Protein AF-A0A0M3JI03-F1 (afdb_monomer_lite)

pLDDT: mean 76.04, std 10.9, range [45.72, 90.38]

Structure (mmCIF, N/CA/C/O backbone):
data_AF-A0A0M3JI03-F1
#
_entry.id   AF-A0A0M3JI03-F1
#
loop_
_atom_site.group_PDB
_atom_site.id
_atom_site.type_symbol
_atom_site.label_atom_id
_atom_site.label_alt_id
_atom_site.label_comp_id
_atom_site.label_asym_id
_atom_site.label_entity_id
_atom_site.label_seq_id
_atom_site.pdbx_PDB_ins_code
_atom_site.Cartn_x
_atom_site.Cartn_y
_atom_site.Cartn_z
_atom_site.occupancy
_atom_site.B_iso_or_equiv
_atom_site.auth_seq_id
_atom_site.auth_comp_id
_atom_site.auth_asym_id
_atom_site.auth_atom_id
_atom_site.pdbx_PDB_model_num
ATOM 1 N N . MET A 1 1 ? -8.926 6.391 -7.324 1.00 85.88 1 MET A N 1
ATOM 2 C CA . MET A 1 1 ? -8.169 7.341 -6.475 1.00 85.88 1 MET A CA 1
ATOM 3 C C . MET A 1 1 ? -6.684 7.180 -6.780 1.00 85.88 1 MET A C 1
ATOM 5 O O . MET A 1 1 ? -6.262 6.033 -6.870 1.00 85.88 1 MET A O 1
ATOM 9 N N . PRO A 1 2 ? -5.918 8.252 -7.047 1.00 89.62 2 PRO A N 1
ATOM 10 C CA . PRO A 1 2 ? -4.483 8.127 -7.300 1.00 89.62 2 PRO A CA 1
ATOM 11 C C . PRO A 1 2 ? -3.746 7.749 -6.011 1.00 89.62 2 PRO A C 1
ATOM 13 O O . PRO A 1 2 ? -4.090 8.244 -4.939 1.00 89.62 2 PRO A O 1
ATOM 16 N N . ILE A 1 3 ? -2.751 6.879 -6.127 1.00 89.25 3 ILE A N 1
ATOM 17 C CA . ILE A 1 3 ? -1.810 6.553 -5.059 1.00 89.25 3 ILE A CA 1
ATOM 18 C C . ILE A 1 3 ? -0.392 6.659 -5.603 1.00 89.25 3 ILE A C 1
ATOM 20 O O . ILE A 1 3 ? -0.147 6.402 -6.783 1.00 89.25 3 ILE A O 1
ATOM 24 N N . SER A 1 4 ? 0.540 7.008 -4.729 1.00 89.44 4 SER A N 1
ATOM 25 C CA . SER A 1 4 ? 1.958 6.932 -5.028 1.00 89.44 4 SER A CA 1
ATOM 26 C C . SER A 1 4 ? 2.717 6.370 -3.841 1.00 89.44 4 SER A C 1
ATOM 28 O O . SER A 1 4 ? 2.360 6.601 -2.685 1.00 89.44 4 SER A O 1
ATOM 30 N N . TRP A 1 5 ? 3.750 5.585 -4.122 1.00 87.31 5 TRP A N 1
ATOM 31 C CA . TRP A 1 5 ? 4.614 5.031 -3.089 1.00 87.31 5 TRP A CA 1
ATOM 32 C C . TRP A 1 5 ? 6.056 4.967 -3.572 1.00 87.31 5 TRP A C 1
ATOM 34 O O . TRP A 1 5 ? 6.345 4.938 -4.770 1.00 87.31 5 TRP A O 1
ATOM 44 N N . TYR A 1 6 ? 6.970 4.930 -2.610 1.00 85.25 6 TYR A N 1
ATOM 45 C CA . TYR A 1 6 ? 8.385 4.718 -2.867 1.00 85.25 6 TYR A CA 1
ATOM 46 C C . TYR A 1 6 ? 8.742 3.279 -2.487 1.00 85.25 6 TYR A C 1
ATOM 48 O O . TYR A 1 6 ? 8.299 2.800 -1.441 1.00 85.25 6 TYR A O 1
ATOM 56 N N . PRO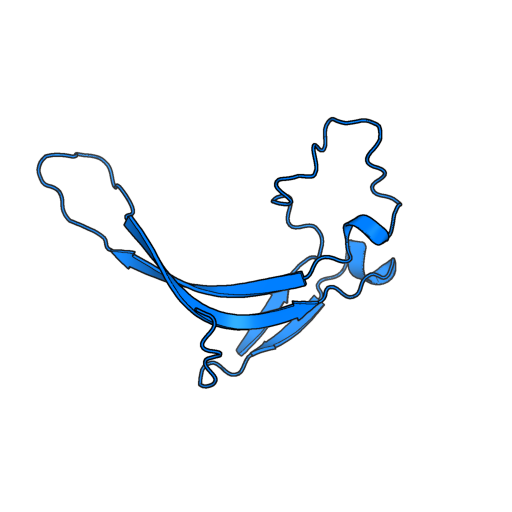 A 1 7 ? 9.574 2.581 -3.279 1.00 75.00 7 PRO A N 1
ATOM 57 C CA . PRO A 1 7 ? 9.958 1.198 -2.989 1.00 75.00 7 PRO A CA 1
ATOM 58 C C . PRO A 1 7 ? 10.817 1.059 -1.724 1.00 75.00 7 PRO A C 1
ATOM 60 O O . PRO A 1 7 ? 11.080 -0.049 -1.274 1.00 75.00 7 PRO A O 1
ATOM 63 N N . ARG A 1 8 ? 11.244 2.181 -1.135 1.00 71.00 8 ARG A N 1
ATOM 64 C CA . ARG A 1 8 ? 12.123 2.254 0.035 1.00 71.00 8 ARG A CA 1
ATOM 65 C C . ARG A 1 8 ? 11.377 2.554 1.324 1.00 71.00 8 ARG A C 1
ATOM 67 O O . ARG A 1 8 ? 11.840 3.361 2.126 1.00 71.00 8 ARG A O 1
ATOM 74 N N . ASN A 1 9 ? 10.211 1.950 1.518 1.00 58.62 9 ASN A N 1
ATOM 75 C CA . ASN A 1 9 ? 9.622 1.958 2.850 1.00 58.62 9 ASN A CA 1
ATOM 76 C C . ASN A 1 9 ? 10.614 1.268 3.794 1.00 58.62 9 ASN A C 1
ATOM 78 O O . ASN A 1 9 ? 10.864 0.073 3.669 1.00 58.62 9 ASN A O 1
ATOM 82 N N . PHE A 1 10 ? 11.200 2.038 4.716 1.00 51.75 10 PHE A N 1
ATOM 83 C CA . PHE A 1 10 ? 12.211 1.623 5.702 1.00 51.75 10 PHE A CA 1
ATOM 84 C C . PHE A 1 10 ? 11.697 0.596 6.731 1.00 51.75 10 PHE A C 1
ATOM 86 O O . PHE A 1 10 ? 12.303 0.382 7.773 1.00 51.75 10 PHE A O 1
ATOM 93 N N . THR A 1 11 ? 10.558 -0.028 6.452 1.00 54.28 11 THR A N 1
ATOM 94 C CA . THR A 1 11 ? 9.864 -1.012 7.277 1.00 54.28 11 THR A CA 1
ATOM 95 C C . THR A 1 11 ? 10.017 -2.410 6.691 1.00 54.28 11 THR A C 1
ATOM 97 O O . THR A 1 11 ? 9.068 -3.186 6.733 1.00 54.28 11 THR A O 1
ATOM 100 N N . ILE A 1 12 ? 11.162 -2.730 6.081 1.00 60.97 12 ILE A N 1
ATOM 101 C CA . ILE A 1 12 ? 11.494 -4.128 5.799 1.00 60.97 12 ILE A CA 1
ATOM 102 C C . ILE A 1 12 ? 11.959 -4.708 7.141 1.00 60.97 12 ILE A C 1
ATOM 104 O O . ILE A 1 12 ? 13.055 -4.357 7.578 1.00 60.97 12 ILE A O 1
ATOM 108 N N . PRO A 1 13 ? 11.144 -5.523 7.837 1.00 60.03 13 PRO A N 1
ATOM 109 C CA . PRO A 1 13 ? 11.437 -5.917 9.218 1.00 60.03 13 PRO A CA 1
ATOM 110 C C . PRO A 1 13 ? 12.733 -6.727 9.316 1.00 60.03 13 PRO A C 1
ATOM 112 O O . PRO A 1 13 ? 13.457 -6.626 10.302 1.00 60.03 13 PRO A O 1
ATOM 115 N N . ASP A 1 14 ? 13.035 -7.473 8.253 1.00 61.81 14 ASP A N 1
ATOM 116 C CA . ASP A 1 14 ? 14.182 -8.374 8.160 1.00 61.81 14 ASP A CA 1
ATOM 117 C C . ASP A 1 14 ? 15.458 -7.678 7.658 1.00 61.81 14 ASP A C 1
ATOM 119 O O . ASP A 1 14 ? 16.535 -8.273 7.655 1.00 61.81 14 ASP A O 1
ATOM 123 N N . LEU A 1 15 ? 15.364 -6.417 7.220 1.00 63.50 15 LEU A N 1
ATOM 124 C CA . LEU A 1 15 ? 16.494 -5.682 6.659 1.00 63.50 15 LEU A CA 1
ATOM 125 C C . LEU A 1 15 ? 17.116 -4.820 7.755 1.00 63.50 15 LEU A C 1
ATOM 127 O O . LEU A 1 15 ? 16.722 -3.676 7.994 1.00 63.50 15 LEU A O 1
ATOM 131 N N . ASN A 1 16 ? 18.109 -5.377 8.442 1.00 65.31 16 ASN A N 1
ATOM 132 C CA . ASN A 1 16 ? 18.903 -4.604 9.380 1.00 65.31 16 ASN A CA 1
ATOM 133 C C . ASN A 1 16 ? 19.789 -3.621 8.598 1.00 65.31 16 ASN A C 1
ATOM 135 O O . ASN A 1 16 ? 20.841 -3.988 8.089 1.00 65.31 16 ASN A O 1
ATOM 139 N N . LEU A 1 17 ? 19.365 -2.358 8.508 1.00 60.91 17 LEU A N 1
ATOM 140 C CA . LEU A 1 17 ? 20.093 -1.287 7.810 1.00 60.91 17 LEU A CA 1
ATOM 141 C C . LEU A 1 17 ? 21.499 -1.017 8.380 1.00 60.91 17 LEU A C 1
ATOM 143 O O . LEU A 1 17 ? 22.287 -0.331 7.734 1.00 60.91 17 LEU A O 1
ATOM 147 N N . MET A 1 18 ? 21.808 -1.520 9.581 1.00 60.25 18 MET A N 1
ATOM 148 C CA . MET A 1 18 ? 23.137 -1.419 10.195 1.00 60.25 18 MET A CA 1
ATOM 149 C C . MET A 1 18 ? 24.053 -2.591 9.820 1.00 60.25 18 MET A C 1
ATOM 151 O O . MET A 1 18 ? 25.262 -2.527 10.060 1.00 60.25 18 MET A O 1
ATOM 155 N N . ASP A 1 19 ? 23.509 -3.651 9.217 1.00 65.19 19 ASP A N 1
ATOM 156 C CA . ASP A 1 19 ? 24.309 -4.741 8.678 1.00 65.19 19 ASP A CA 1
ATOM 157 C C . ASP A 1 19 ? 25.012 -4.283 7.390 1.00 65.19 19 ASP A C 1
ATOM 159 O O . ASP A 1 19 ? 24.389 -3.882 6.407 1.00 65.19 19 ASP A O 1
ATOM 163 N N . HIS A 1 20 ? 26.344 -4.347 7.397 1.00 61.88 20 HIS A N 1
ATOM 164 C CA . HIS A 1 20 ? 27.197 -3.941 6.277 1.00 61.88 20 HIS A CA 1
ATOM 165 C C . HIS A 1 20 ? 27.068 -4.871 5.057 1.00 61.88 20 HIS A C 1
ATOM 167 O O . HIS A 1 20 ? 27.609 -4.572 3.989 1.00 61.88 20 HIS A O 1
ATOM 173 N N . SER A 1 21 ? 26.360 -5.996 5.199 1.00 65.56 21 SER A N 1
ATOM 174 C CA . SER A 1 21 ? 26.005 -6.884 4.091 1.00 65.56 21 SER A CA 1
ATOM 175 C C . SER A 1 21 ? 24.948 -6.274 3.154 1.00 65.56 21 SER A C 1
ATOM 177 O O . SER A 1 21 ? 24.924 -6.594 1.962 1.00 65.56 21 SER A O 1
ATOM 179 N N . VAL A 1 22 ? 24.118 -5.349 3.652 1.00 68.69 22 VAL A N 1
ATOM 180 C CA . VAL A 1 22 ? 23.025 -4.739 2.890 1.00 68.69 22 VAL A CA 1
ATOM 181 C C . VAL A 1 22 ? 23.562 -3.625 1.995 1.00 68.69 22 VAL A C 1
ATOM 183 O O . VAL A 1 22 ? 23.898 -2.526 2.437 1.00 68.69 22 VAL A O 1
ATOM 186 N N . ARG A 1 23 ? 23.604 -3.884 0.687 1.00 75.00 23 ARG A N 1
ATOM 187 C CA . ARG A 1 23 ? 24.004 -2.890 -0.316 1.00 75.00 23 ARG A CA 1
ATOM 188 C C . ARG A 1 23 ? 22.774 -2.207 -0.900 1.00 75.00 23 ARG A C 1
ATOM 190 O O . ARG A 1 23 ? 22.049 -2.80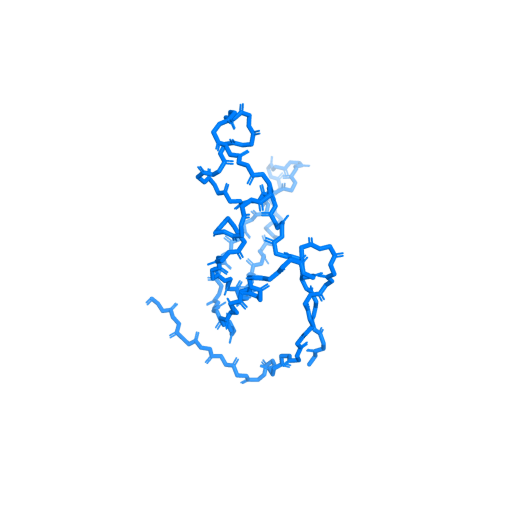8 -1.680 1.00 75.00 23 ARG A O 1
ATOM 197 N N . LEU A 1 24 ? 22.599 -0.912 -0.628 1.00 75.75 24 LEU A N 1
ATOM 198 C C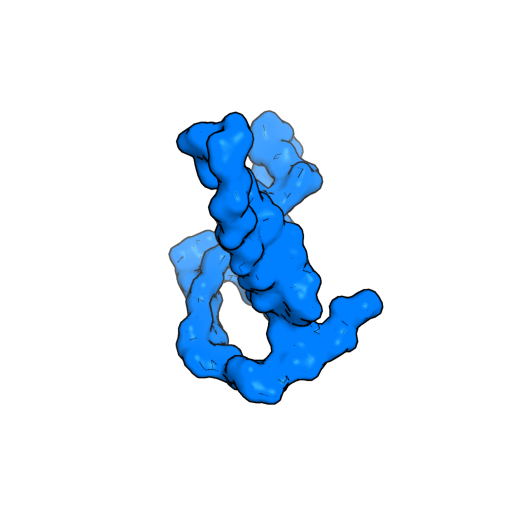A . LEU A 1 24 ? 21.521 -0.094 -1.222 1.00 75.75 24 LEU A CA 1
ATOM 199 C C . LEU A 1 24 ? 21.576 -0.013 -2.761 1.00 75.75 24 LEU A C 1
ATOM 201 O O . LEU A 1 24 ? 20.623 0.441 -3.403 1.00 75.75 24 LEU A O 1
ATOM 205 N N . SER A 1 25 ? 22.711 -0.392 -3.353 1.00 78.12 25 SER A N 1
ATOM 206 C CA . SER A 1 25 ? 22.901 -0.479 -4.797 1.00 78.12 25 SER A CA 1
ATOM 207 C C . SER A 1 25 ? 22.329 -1.752 -5.421 1.00 78.12 25 SER A C 1
ATOM 209 O O . SER A 1 25 ? 22.141 -1.756 -6.638 1.00 78.12 25 SER A O 1
ATOM 211 N N . ASP A 1 26 ? 22.066 -2.789 -4.627 1.00 79.19 26 ASP A N 1
ATOM 212 C CA . ASP A 1 26 ? 21.435 -4.025 -5.078 1.00 79.19 26 ASP A CA 1
ATOM 213 C C . ASP A 1 26 ? 19.972 -3.746 -5.450 1.00 79.19 26 ASP A C 1
ATOM 215 O O . ASP A 1 26 ? 19.281 -3.016 -4.744 1.00 79.19 26 ASP A O 1
ATOM 219 N N . ASP A 1 27 ? 19.501 -4.272 -6.579 1.00 77.50 27 ASP A N 1
ATOM 220 C CA . ASP A 1 27 ? 18.096 -4.141 -6.970 1.00 77.50 27 ASP A CA 1
ATOM 221 C C . ASP A 1 27 ? 17.215 -5.123 -6.188 1.00 77.50 27 ASP A C 1
ATOM 223 O O . ASP A 1 27 ? 16.072 -4.828 -5.863 1.00 77.50 27 ASP A O 1
ATOM 227 N N . THR A 1 28 ? 17.726 -6.287 -5.794 1.00 77.25 28 THR A N 1
ATOM 228 C CA . THR A 1 28 ? 16.912 -7.338 -5.159 1.00 77.25 28 THR A CA 1
ATOM 229 C C . THR A 1 28 ? 16.165 -6.862 -3.905 1.00 77.25 28 THR A C 1
ATOM 231 O O . THR A 1 28 ? 15.017 -7.258 -3.699 1.00 77.25 28 THR A O 1
ATOM 234 N N . ILE A 1 29 ? 16.738 -5.926 -3.140 1.00 78.25 29 ILE A N 1
ATOM 235 C CA . ILE A 1 29 ? 16.127 -5.351 -1.928 1.00 78.25 29 ILE A CA 1
ATOM 236 C C . ILE A 1 29 ? 14.862 -4.524 -2.200 1.00 78.25 29 ILE A C 1
ATOM 238 O O . ILE A 1 29 ? 14.072 -4.292 -1.287 1.00 78.25 29 ILE A O 1
ATOM 242 N N . TYR A 1 30 ? 14.651 -4.065 -3.438 1.00 78.81 30 TYR A N 1
ATOM 243 C CA . TYR A 1 30 ? 13.473 -3.283 -3.817 1.00 78.81 30 TYR A CA 1
ATOM 244 C C . TYR A 1 30 ? 12.359 -4.149 -4.416 1.00 78.81 30 TYR A C 1
ATOM 246 O O . TYR A 1 30 ? 11.236 -3.665 -4.557 1.00 78.81 30 TYR A O 1
ATOM 254 N N . GLY A 1 31 ? 12.623 -5.426 -4.719 1.00 79.25 31 GLY A N 1
ATOM 255 C CA . GLY A 1 31 ? 11.690 -6.390 -5.320 1.00 79.25 31 GLY A CA 1
ATOM 256 C C . GLY A 1 31 ? 10.608 -6.934 -4.380 1.00 79.25 31 GLY A C 1
ATOM 257 O O . GLY A 1 31 ? 10.233 -8.098 -4.483 1.00 79.25 31 GLY A O 1
ATOM 258 N N . VAL A 1 32 ? 10.119 -6.117 -3.448 1.00 78.25 32 VAL A N 1
ATOM 259 C CA . VAL A 1 32 ? 9.157 -6.525 -2.416 1.00 78.25 32 VAL A CA 1
ATOM 260 C C . VAL A 1 32 ? 7.718 -6.376 -2.920 1.00 78.25 32 VAL A C 1
ATOM 262 O O . VAL A 1 32 ? 7.384 -5.434 -3.648 1.00 78.25 32 VAL A O 1
ATOM 265 N N . GLN A 1 33 ? 6.850 -7.300 -2.506 1.00 84.62 33 GLN A N 1
ATOM 266 C CA . GLN A 1 33 ? 5.409 -7.208 -2.717 1.00 84.62 33 GLN A CA 1
ATOM 267 C C . GLN A 1 33 ? 4.755 -6.400 -1.588 1.00 84.62 33 GLN A C 1
ATOM 269 O O . GLN A 1 33 ? 4.976 -6.657 -0.408 1.00 84.62 33 GLN A O 1
ATOM 274 N N . LEU A 1 34 ? 3.914 -5.438 -1.952 1.00 84.38 34 LEU A N 1
ATOM 275 C CA . LEU A 1 34 ? 3.199 -4.554 -1.038 1.00 84.38 34 LEU A CA 1
ATOM 276 C C . LEU A 1 34 ? 1.706 -4.901 -0.997 1.00 84.38 34 LEU A C 1
ATOM 278 O O . LEU A 1 34 ? 1.109 -5.370 -1.971 1.00 84.38 34 LEU A O 1
ATOM 282 N N . GLY A 1 35 ? 1.080 -4.657 0.150 1.00 86.31 35 GLY A N 1
ATOM 283 C CA . GLY A 1 35 ? -0.368 -4.742 0.322 1.00 86.31 35 GLY A CA 1
ATOM 284 C C . GLY A 1 35 ? -0.941 -3.388 0.706 1.00 86.31 35 GLY A C 1
ATOM 285 O O . GLY A 1 35 ? -0.397 -2.714 1.577 1.00 86.31 35 GLY A O 1
ATOM 286 N N . LEU A 1 36 ? -2.040 -2.999 0.062 1.00 86.56 36 LEU A N 1
ATOM 287 C CA . LEU A 1 36 ? -2.843 -1.858 0.486 1.00 86.56 36 LEU A CA 1
ATOM 288 C C . LEU A 1 36 ? -3.974 -2.363 1.380 1.00 86.56 36 LEU A C 1
ATOM 290 O O . LEU A 1 36 ? -4.800 -3.161 0.933 1.00 86.56 36 LEU A O 1
ATOM 294 N N . TYR A 1 37 ? -4.012 -1.892 2.622 1.00 87.00 37 TYR A N 1
ATOM 295 C CA . TYR A 1 37 ? -4.942 -2.361 3.646 1.00 87.00 37 TYR A CA 1
ATOM 296 C C . TYR A 1 37 ? -5.868 -1.248 4.121 1.00 87.00 37 TYR A C 1
ATOM 298 O O . TYR A 1 37 ? -5.469 -0.088 4.207 1.00 87.00 37 TYR A O 1
ATOM 306 N N . VAL A 1 38 ? -7.090 -1.626 4.488 1.00 86.44 38 VAL A N 1
ATOM 307 C CA . VAL A 1 38 ? -7.982 -0.777 5.280 1.00 86.44 38 VAL A CA 1
ATOM 308 C C . VAL A 1 38 ? -7.782 -1.135 6.744 1.00 86.44 38 VAL A C 1
ATOM 310 O O . VAL A 1 38 ? -7.986 -2.285 7.138 1.00 86.44 38 VAL A O 1
ATOM 313 N N . ILE A 1 39 ? -7.389 -0.154 7.549 1.00 87.38 39 ILE A N 1
ATOM 314 C CA . ILE A 1 39 ? -7.207 -0.319 8.990 1.00 87.38 39 ILE A CA 1
ATOM 315 C C . ILE A 1 39 ? -8.322 0.445 9.695 1.00 87.38 39 ILE A C 1
ATOM 317 O O . ILE A 1 39 ? -8.477 1.652 9.518 1.00 87.38 39 ILE A O 1
ATOM 321 N N . GLY A 1 40 ? -9.110 -0.281 10.481 1.00 85.88 40 GLY A N 1
ATOM 322 C CA . GLY A 1 40 ? -10.092 0.304 11.376 1.00 85.88 40 GLY A CA 1
ATOM 323 C C . GLY A 1 40 ? -9.401 0.719 12.664 1.00 85.88 40 GLY A C 1
ATOM 324 O O . GLY A 1 40 ? -8.778 -0.119 13.318 1.00 85.88 40 GLY A O 1
ATOM 325 N N . TYR A 1 41 ? -9.527 1.992 13.022 1.00 82.88 41 TYR A N 1
ATOM 326 C CA . TYR A 1 41 ? -9.120 2.507 14.322 1.00 82.88 41 TYR A CA 1
ATOM 327 C C . TYR A 1 41 ? -10.361 2.709 15.172 1.00 82.88 41 TYR A C 1
ATOM 329 O O . TYR A 1 41 ? -11.333 3.319 14.723 1.00 82.88 41 TYR A O 1
ATOM 337 N N . LYS A 1 42 ? -10.332 2.191 16.398 1.00 75.81 42 LYS A N 1
ATOM 338 C CA . LYS A 1 42 ? -11.351 2.503 17.390 1.00 75.81 42 LYS A CA 1
ATOM 339 C C . LYS A 1 42 ? -10.742 3.436 18.420 1.00 75.81 42 LYS A C 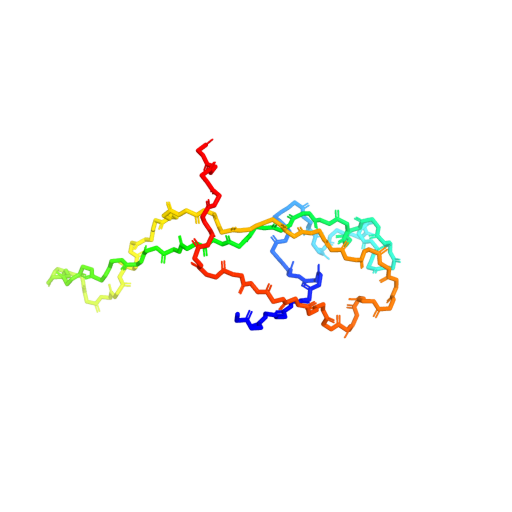1
ATOM 341 O O . LYS A 1 42 ? -9.817 3.066 19.137 1.00 75.81 42 LYS A O 1
ATOM 346 N N . GLU A 1 43 ? -11.296 4.635 18.508 1.00 68.19 43 GLU A N 1
ATOM 347 C CA . GLU A 1 43 ? -11.041 5.518 19.636 1.00 68.19 43 GLU A CA 1
ATOM 348 C C . GLU A 1 43 ? -11.954 5.063 20.778 1.00 68.19 43 GLU A C 1
ATOM 350 O O . GLU A 1 43 ? -13.143 5.379 20.814 1.00 68.19 43 GLU A O 1
ATOM 355 N N . SER A 1 44 ? -11.445 4.227 21.681 1.00 61.50 44 SER A N 1
ATOM 356 C CA . SER A 1 44 ? -12.138 3.996 22.945 1.00 61.50 44 SER A CA 1
ATOM 357 C C . SER A 1 44 ? -11.860 5.186 23.859 1.00 61.50 44 SER A C 1
ATOM 359 O O . SER A 1 44 ? -10.710 5.408 24.242 1.00 61.50 44 SER A O 1
ATOM 361 N N . LEU A 1 45 ? -12.900 5.946 24.209 1.00 60.06 45 LEU A N 1
ATOM 362 C CA . LEU A 1 45 ? -12.841 6.855 25.349 1.00 60.06 45 LEU A CA 1
ATOM 363 C C . LEU A 1 45 ? -12.684 5.986 26.605 1.00 60.06 45 LEU A C 1
ATOM 365 O O . LEU A 1 45 ? -13.642 5.361 27.053 1.00 60.06 45 LEU A O 1
ATOM 369 N N . ASP A 1 46 ? -11.456 5.872 27.099 1.00 65.25 46 ASP A N 1
ATOM 370 C CA . ASP A 1 46 ? -11.153 5.196 28.355 1.00 65.25 46 ASP A CA 1
ATOM 371 C C . ASP A 1 46 ? -10.936 6.258 29.438 1.00 65.25 46 ASP A C 1
ATOM 373 O O . ASP A 1 46 ? -9.885 6.900 29.492 1.00 65.25 46 ASP A O 1
ATOM 377 N N . ASP A 1 47 ? -11.936 6.442 30.303 1.00 69.81 47 ASP A N 1
ATOM 378 C CA . ASP A 1 47 ? -11.897 7.417 31.400 1.00 69.81 47 ASP A CA 1
ATOM 379 C C . ASP A 1 47 ? -10.790 7.117 32.435 1.00 69.81 47 ASP A C 1
ATOM 381 O O . ASP A 1 47 ? -10.418 7.992 33.220 1.00 69.81 47 ASP A O 1
ATOM 385 N N . GLN A 1 48 ? -10.228 5.899 32.443 1.00 71.88 48 GLN A N 1
ATOM 386 C CA . GLN A 1 48 ? -9.124 5.508 33.328 1.00 71.88 48 GLN A CA 1
ATOM 387 C C . GLN A 1 48 ? -7.750 5.865 32.739 1.00 71.88 48 GLN A C 1
ATOM 389 O O . GLN A 1 48 ? -6.778 6.030 33.483 1.00 71.88 48 GLN A O 1
ATOM 394 N N . ILE A 1 49 ? -7.631 6.002 31.414 1.00 67.19 49 ILE A N 1
ATOM 395 C CA . ILE A 1 49 ? -6.354 6.229 30.732 1.00 67.19 49 ILE A CA 1
ATOM 396 C C . ILE A 1 49 ? -6.333 7.639 30.132 1.00 67.19 49 ILE A C 1
ATOM 398 O O . ILE A 1 49 ? -6.848 7.899 29.054 1.00 67.19 49 ILE A O 1
ATOM 402 N N . LYS A 1 50 ? -5.596 8.557 30.774 1.00 64.12 50 LYS A N 1
ATOM 403 C CA . LYS A 1 50 ? -5.365 9.940 30.288 1.00 64.12 50 LYS A CA 1
ATOM 404 C C . LYS A 1 50 ? -4.643 10.050 28.930 1.00 64.12 50 LYS A C 1
ATOM 406 O O . LYS A 1 50 ? -4.378 11.159 28.471 1.00 64.12 50 LYS A O 1
ATOM 411 N N . LYS A 1 51 ? -4.244 8.934 28.318 1.00 65.12 51 LYS A N 1
ATOM 412 C CA . LYS A 1 51 ? -3.486 8.884 27.062 1.00 65.12 51 LYS A CA 1
ATOM 413 C C . LYS A 1 51 ? -4.178 7.968 26.063 1.00 65.12 51 LYS A C 1
ATOM 415 O O . LYS A 1 51 ? -4.471 6.819 26.365 1.00 65.12 51 LYS A O 1
ATOM 420 N N . PHE A 1 52 ? -4.347 8.484 24.854 1.00 65.69 52 PHE A N 1
ATOM 421 C CA . PHE A 1 52 ? -4.867 7.760 23.705 1.00 65.69 52 PHE A CA 1
ATOM 422 C C . PHE A 1 52 ? -4.149 6.414 23.505 1.00 65.69 52 PHE A C 1
ATOM 424 O O . PHE A 1 52 ? -2.928 6.379 23.328 1.00 65.69 52 PHE A O 1
ATOM 431 N N . ARG A 1 53 ? -4.907 5.312 23.531 1.00 66.75 53 ARG A N 1
ATOM 432 C CA . ARG A 1 53 ? -4.445 3.982 23.114 1.00 66.75 53 ARG A CA 1
ATOM 433 C C . ARG A 1 53 ? -5.215 3.567 21.860 1.00 66.75 53 ARG A C 1
ATOM 435 O O . ARG A 1 53 ? -6.342 3.101 21.986 1.00 66.75 53 ARG A O 1
ATOM 442 N N . PRO A 1 54 ? -4.640 3.746 20.661 1.00 67.19 54 PRO A N 1
ATOM 443 C CA . PRO A 1 54 ? -5.296 3.319 19.437 1.00 67.19 54 PRO A CA 1
ATOM 444 C C . PRO A 1 54 ? -5.328 1.794 19.377 1.00 67.19 54 PRO A C 1
ATOM 446 O O . PRO A 1 54 ? -4.299 1.148 19.167 1.00 67.19 54 PRO A O 1
ATOM 449 N N . GLU A 1 55 ? -6.516 1.215 19.513 1.00 78.81 55 GLU A N 1
ATOM 450 C CA . GLU A 1 55 ? -6.748 -0.150 19.059 1.00 78.81 55 GLU A CA 1
ATOM 451 C C . GLU A 1 55 ? -6.963 -0.119 17.547 1.00 78.81 55 GLU A C 1
ATOM 453 O O . GLU A 1 55 ? -7.819 0.608 17.033 1.00 78.81 55 GLU A O 1
ATOM 458 N N . HIS A 1 56 ? -6.155 -0.896 16.828 1.00 82.81 56 HIS A N 1
ATOM 459 C CA . HIS A 1 56 ? -6.228 -0.994 15.379 1.00 82.81 56 HIS A CA 1
ATOM 460 C C . HIS A 1 56 ? -6.448 -2.442 14.964 1.00 82.81 56 HIS A C 1
ATOM 462 O O . HIS A 1 56 ? -5.883 -3.372 15.540 1.00 82.81 56 HIS A O 1
ATOM 468 N N . ARG A 1 57 ? -7.276 -2.629 13.939 1.00 84.62 57 ARG A N 1
ATOM 469 C CA . ARG A 1 57 ? -7.502 -3.927 13.310 1.00 84.62 57 ARG A CA 1
ATOM 470 C C . ARG A 1 57 ? -7.480 -3.764 11.801 1.00 84.62 57 ARG A C 1
ATOM 472 O O . ARG A 1 57 ? -8.180 -2.913 11.252 1.00 84.62 57 ARG A O 1
ATOM 479 N N . THR A 1 58 ? -6.724 -4.619 11.124 1.00 87.00 58 THR A N 1
ATOM 480 C CA . THR A 1 58 ? -6.809 -4.751 9.668 1.00 87.00 58 THR A CA 1
ATOM 481 C C . THR A 1 58 ? -8.183 -5.305 9.302 1.00 87.00 58 THR A C 1
ATOM 483 O O . THR A 1 58 ? -8.546 -6.398 9.735 1.00 87.00 58 THR A O 1
ATOM 486 N N . LEU A 1 59 ? -8.964 -4.535 8.545 1.00 86.50 59 LEU A N 1
ATOM 487 C CA . LEU A 1 59 ? -10.319 -4.908 8.138 1.00 86.50 59 LEU A CA 1
ATOM 488 C C . LEU A 1 59 ? -10.299 -5.747 6.861 1.00 86.50 59 LEU A C 1
ATOM 490 O O . LEU A 1 59 ? -10.925 -6.800 6.809 1.00 86.50 59 LEU A O 1
ATOM 494 N N . CYS A 1 60 ? -9.574 -5.287 5.840 1.00 86.81 60 CYS A N 1
ATOM 495 C CA . CYS A 1 60 ? -9.414 -6.006 4.579 1.00 86.81 60 CYS A CA 1
ATOM 496 C C . CYS A 1 60 ? -8.184 -5.523 3.799 1.00 86.81 60 CYS A C 1
ATOM 498 O O . CYS A 1 60 ? -7.616 -4.461 4.083 1.00 86.81 60 CYS A O 1
ATOM 500 N N . ARG A 1 61 ? -7.795 -6.302 2.785 1.00 86.62 61 ARG A N 1
ATOM 501 C CA . ARG A 1 61 ? -6.823 -5.908 1.763 1.00 86.62 61 ARG A CA 1
ATOM 502 C C . ARG A 1 61 ? -7.571 -5.432 0.517 1.00 86.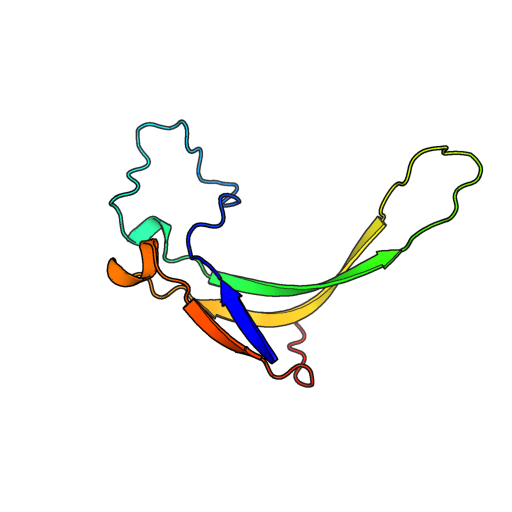62 61 ARG A C 1
ATOM 504 O O . ARG A 1 61 ? -8.470 -6.102 0.022 1.00 86.62 61 ARG A O 1
ATOM 511 N N . LEU A 1 62 ? -7.201 -4.270 -0.005 1.00 86.31 62 LEU A N 1
ATOM 512 C CA . LEU A 1 62 ? -7.791 -3.735 -1.235 1.00 86.31 62 LEU A CA 1
ATOM 513 C C . LEU A 1 62 ? -7.041 -4.222 -2.469 1.00 86.31 62 LEU A C 1
ATOM 515 O O . LEU A 1 62 ? -7.652 -4.595 -3.463 1.00 86.31 62 LEU A O 1
ATOM 519 N N . ALA A 1 63 ? -5.710 -4.213 -2.405 1.00 85.19 63 ALA A N 1
ATOM 520 C CA . ALA A 1 63 ? -4.872 -4.518 -3.551 1.00 85.19 63 ALA A CA 1
ATOM 521 C C . ALA A 1 63 ? -3.491 -5.037 -3.145 1.00 85.19 63 ALA A C 1
ATOM 523 O O . ALA A 1 63 ? -3.024 -4.882 -2.008 1.00 85.19 63 ALA A O 1
ATOM 524 N N . THR A 1 64 ? -2.838 -5.647 -4.125 1.00 87.31 64 THR A N 1
ATOM 525 C CA . THR A 1 64 ? -1.461 -6.114 -4.055 1.00 87.31 64 THR A CA 1
ATOM 526 C C . THR A 1 64 ? -0.660 -5.399 -5.123 1.00 87.31 64 THR A C 1
ATOM 528 O O . THR A 1 64 ? -1.049 -5.422 -6.287 1.00 87.31 64 THR A O 1
ATOM 531 N N . TYR A 1 65 ? 0.459 -4.802 -4.732 1.00 86.75 65 TYR A N 1
ATOM 532 C CA . TYR A 1 65 ? 1.365 -4.119 -5.646 1.00 86.75 65 TYR A CA 1
ATOM 533 C C . TYR A 1 65 ? 2.721 -4.801 -5.631 1.00 86.75 65 TYR A C 1
ATOM 535 O O . TYR A 1 65 ? 3.164 -5.297 -4.598 1.00 86.75 65 TYR A O 1
ATOM 543 N N . SER A 1 66 ? 3.389 -4.797 -6.773 1.00 85.88 66 SER A N 1
ATOM 544 C CA . SER A 1 66 ? 4.781 -5.216 -6.877 1.00 85.88 66 SER A CA 1
ATOM 545 C C . SER A 1 66 ? 5.604 -4.000 -7.250 1.00 85.88 66 SER A C 1
ATOM 547 O O . SER A 1 66 ? 5.250 -3.272 -8.178 1.00 85.88 66 SER A O 1
ATOM 549 N N . ASN A 1 67 ? 6.693 -3.771 -6.525 1.00 86.06 67 ASN A N 1
ATOM 550 C CA . ASN A 1 67 ? 7.600 -2.690 -6.868 1.00 86.06 67 ASN A CA 1
ATOM 551 C C . ASN A 1 67 ? 8.224 -2.915 -8.248 1.00 86.06 67 ASN A C 1
ATOM 553 O O . ASN A 1 67 ? 8.674 -4.014 -8.580 1.00 86.06 67 ASN A O 1
ATOM 557 N N . LYS A 1 68 ? 8.312 -1.838 -9.028 1.00 80.62 68 LYS A N 1
ATOM 558 C CA . LYS A 1 68 ? 9.109 -1.776 -10.252 1.00 80.62 68 LYS A CA 1
ATOM 559 C C . LYS A 1 68 ? 10.579 -1.791 -9.853 1.00 80.62 68 LYS A C 1
ATOM 561 O O . LYS A 1 68 ? 11.175 -0.747 -9.604 1.00 80.62 68 LYS A O 1
ATOM 566 N N . ASN A 1 69 ? 11.127 -2.996 -9.734 1.00 77.88 69 ASN A N 1
ATOM 567 C CA . ASN A 1 69 ? 12.482 -3.260 -9.270 1.00 77.88 69 ASN A CA 1
ATOM 568 C C . ASN A 1 69 ? 13.552 -2.836 -10.296 1.00 77.88 69 ASN A C 1
ATOM 570 O O . ASN A 1 69 ? 14.224 -3.661 -10.907 1.00 77.88 69 ASN A O 1
ATOM 574 N N . THR A 1 70 ? 13.630 -1.537 -10.559 1.00 82.19 70 THR A N 1
ATOM 575 C CA . THR A 1 70 ? 14.498 -0.946 -11.577 1.00 82.19 70 THR A CA 1
ATOM 576 C C . THR A 1 70 ? 15.201 0.281 -11.001 1.00 82.19 70 THR A C 1
ATOM 578 O O . THR A 1 70 ? 14.596 1.006 -10.200 1.00 82.19 70 THR A O 1
ATOM 581 N N . PRO A 1 71 ? 16.446 0.572 -11.425 1.00 81.12 71 PRO A N 1
ATOM 582 C CA . PRO A 1 71 ? 17.235 1.671 -10.869 1.00 81.12 71 PRO A CA 1
ATOM 583 C C . PRO A 1 71 ? 16.545 3.039 -10.915 1.00 81.12 71 PRO A C 1
ATOM 585 O O . PRO A 1 71 ? 16.701 3.846 -9.999 1.00 81.12 71 PRO A O 1
ATOM 588 N N . GLU A 1 72 ? 15.741 3.287 -11.952 1.00 83.19 72 GLU A N 1
ATOM 589 C CA . GLU A 1 72 ? 14.997 4.536 -12.131 1.00 83.19 72 GLU A CA 1
ATOM 590 C C . GLU A 1 72 ? 14.007 4.813 -10.987 1.00 83.19 72 GLU A C 1
ATOM 592 O O . GLU A 1 72 ? 13.902 5.946 -10.512 1.00 83.19 72 GLU A O 1
ATOM 597 N N . PHE A 1 73 ? 13.299 3.786 -10.514 1.00 79.94 73 PHE A N 1
ATOM 598 C CA . PHE A 1 73 ? 12.241 3.934 -9.512 1.00 79.94 73 PHE A CA 1
ATOM 599 C C . PHE A 1 73 ? 12.763 3.868 -8.072 1.00 79.94 73 PHE A C 1
ATOM 601 O O . PHE A 1 73 ? 11.986 3.985 -7.130 1.00 79.94 73 PHE A O 1
ATOM 608 N N . ARG A 1 74 ? 14.085 3.769 -7.867 1.00 76.88 74 ARG A N 1
ATOM 609 C CA . ARG A 1 74 ? 14.696 3.852 -6.526 1.00 76.88 74 ARG A CA 1
ATOM 610 C C . ARG A 1 74 ? 14.480 5.218 -5.866 1.00 76.88 74 ARG A C 1
ATOM 612 O O . ARG A 1 74 ? 14.398 5.303 -4.641 1.00 76.88 74 ARG A O 1
ATOM 619 N N . TRP A 1 75 ? 14.403 6.275 -6.676 1.00 77.06 75 TRP A N 1
ATOM 620 C CA . TRP A 1 75 ? 14.272 7.670 -6.228 1.00 77.06 75 TRP A CA 1
ATOM 621 C C . TRP A 1 75 ? 13.031 8.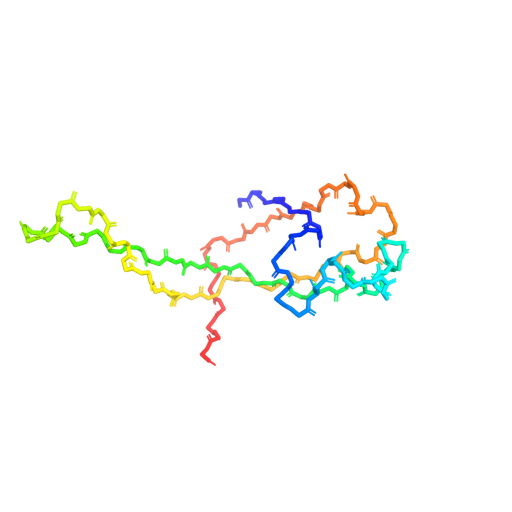367 -6.784 1.00 77.06 75 TRP A C 1
ATOM 623 O O . TRP A 1 75 ? 12.744 9.498 -6.398 1.00 77.06 75 TRP A O 1
ATOM 633 N N . LYS A 1 76 ? 12.302 7.705 -7.684 1.00 86.56 76 LYS A N 1
ATOM 634 C CA . LYS A 1 76 ? 11.056 8.212 -8.252 1.00 86.56 76 LYS A CA 1
ATOM 635 C C . LYS A 1 76 ? 9.861 7.506 -7.616 1.00 86.56 76 LYS A C 1
ATOM 637 O O . LYS A 1 76 ? 9.953 6.311 -7.324 1.00 86.56 76 LYS A O 1
ATOM 642 N N . PRO A 1 77 ? 8.742 8.215 -7.413 1.00 87.75 77 PRO A N 1
ATOM 643 C CA . PRO A 1 77 ? 7.517 7.576 -6.975 1.00 87.75 77 PRO A CA 1
ATOM 644 C C . PRO A 1 77 ? 7.026 6.601 -8.046 1.00 87.75 77 PRO A C 1
ATOM 646 O O . PRO A 1 77 ? 7.145 6.842 -9.249 1.00 87.75 77 PRO A O 1
ATOM 649 N N . GLN A 1 78 ? 6.452 5.495 -7.595 1.00 88.56 78 GLN A N 1
ATOM 650 C CA . GLN A 1 78 ? 5.588 4.670 -8.422 1.00 88.56 78 GLN A CA 1
ATOM 651 C C . GLN A 1 78 ? 4.164 5.179 -8.254 1.00 88.56 78 GLN A C 1
ATOM 653 O O . GLN A 1 78 ? 3.743 5.440 -7.130 1.00 88.56 78 GLN A O 1
ATOM 658 N N . GLU A 1 79 ? 3.448 5.338 -9.362 1.00 90.38 79 GLU A N 1
ATOM 659 C CA . GLU A 1 79 ? 2.089 5.873 -9.384 1.00 90.38 79 GLU A CA 1
ATOM 660 C C . GLU A 1 79 ? 1.122 4.827 -9.929 1.00 90.38 79 GLU A C 1
ATOM 662 O O . GLU A 1 79 ? 1.420 4.145 -10.914 1.00 90.38 79 GLU A O 1
ATOM 667 N N . ASP A 1 80 ? -0.041 4.720 -9.291 1.00 88.38 80 ASP A N 1
ATOM 668 C CA . ASP A 1 80 ? -1.135 3.867 -9.745 1.00 88.38 80 ASP A CA 1
ATOM 669 C C . ASP A 1 80 ? -2.494 4.482 -9.371 1.00 88.38 80 ASP A C 1
ATOM 671 O O . ASP A 1 80 ? -2.589 5.442 -8.597 1.00 88.38 80 ASP A O 1
ATOM 675 N N . ARG A 1 81 ? -3.582 3.946 -9.926 1.00 88.50 81 ARG A N 1
ATOM 676 C CA . ARG A 1 81 ? -4.951 4.342 -9.590 1.00 88.50 81 ARG A CA 1
ATOM 677 C C . ARG A 1 81 ? -5.691 3.163 -8.986 1.00 88.50 81 ARG A C 1
ATOM 679 O O . ARG A 1 81 ? -5.914 2.149 -9.634 1.00 88.50 81 ARG A O 1
ATOM 686 N N . ILE A 1 82 ? -6.168 3.346 -7.761 1.00 85.12 82 ILE A N 1
ATOM 687 C CA . ILE A 1 82 ? -6.944 2.320 -7.069 1.00 85.12 82 ILE A CA 1
ATOM 688 C C . ILE A 1 82 ? -8.434 2.470 -7.347 1.00 85.12 82 ILE A C 1
ATOM 690 O O . ILE A 1 82 ? -8.970 3.591 -7.383 1.00 85.12 82 ILE A O 1
ATOM 694 N N . ASN A 1 83 ? -9.104 1.330 -7.479 1.00 83.38 83 ASN A N 1
ATOM 695 C CA . ASN A 1 83 ? -10.551 1.234 -7.417 1.00 83.38 83 ASN A CA 1
ATOM 696 C C . ASN A 1 83 ? -10.971 0.907 -5.976 1.00 83.38 83 ASN A C 1
ATOM 698 O O . ASN A 1 83 ? -10.813 -0.221 -5.524 1.00 83.38 83 ASN A O 1
ATOM 702 N N . ILE A 1 84 ? -11.517 1.893 -5.262 1.00 77.25 84 ILE A N 1
ATOM 703 C CA . ILE A 1 84 ? -11.938 1.738 -3.857 1.00 77.25 84 ILE A CA 1
ATOM 704 C C . ILE A 1 84 ? -13.183 0.856 -3.681 1.00 77.25 84 ILE A C 1
ATOM 706 O O . ILE A 1 84 ? -13.521 0.504 -2.557 1.00 77.25 84 ILE A O 1
ATOM 710 N N . TYR A 1 85 ? -13.862 0.502 -4.774 1.00 79.81 85 TYR A N 1
ATOM 711 C CA . TYR A 1 85 ? -15.036 -0.371 -4.748 1.00 79.81 85 TYR A CA 1
ATOM 712 C C . TYR A 1 85 ? -14.679 -1.856 -4.874 1.00 79.81 85 TYR A C 1
ATOM 714 O O . TYR A 1 85 ? -15.547 -2.711 -4.725 1.00 79.81 85 TYR A O 1
ATOM 722 N N . GLN A 1 86 ? -13.416 -2.176 -5.160 1.00 74.81 86 GLN A N 1
ATOM 723 C CA . GLN A 1 86 ? -12.946 -3.545 -5.310 1.00 74.81 86 GLN A CA 1
ATOM 724 C C . GLN A 1 86 ? -12.242 -3.988 -4.022 1.00 74.81 86 GLN A C 1
ATOM 726 O O . GLN A 1 86 ? -11.219 -3.423 -3.642 1.00 74.81 86 GLN A O 1
ATOM 731 N N . VAL A 1 87 ? -12.798 -4.998 -3.348 1.00 68.44 87 VAL A N 1
ATOM 732 C CA . VAL A 1 87 ? -12.223 -5.599 -2.135 1.00 68.44 87 VAL A CA 1
ATOM 733 C C . VAL A 1 87 ? -11.687 -6.982 -2.481 1.00 68.44 87 VAL A C 1
ATOM 735 O O . VAL A 1 87 ? -12.415 -7.808 -3.031 1.00 68.44 87 VAL A O 1
ATOM 738 N N . ILE A 1 88 ? -10.423 -7.246 -2.149 1.00 67.06 88 ILE A N 1
ATOM 739 C CA . ILE A 1 88 ? -9.827 -8.576 -2.269 1.00 67.06 88 ILE A CA 1
ATOM 740 C C . ILE A 1 88 ? -9.900 -9.218 -0.883 1.00 67.06 88 ILE A C 1
ATOM 742 O O . ILE A 1 88 ? -9.160 -8.856 0.029 1.00 67.06 88 ILE A O 1
ATOM 746 N N . ASN A 1 89 ? -10.810 -10.173 -0.702 1.00 55.56 89 ASN A N 1
ATOM 747 C CA . ASN A 1 89 ? -10.831 -10.972 0.520 1.00 55.56 89 ASN A CA 1
ATOM 748 C C . ASN A 1 89 ? -9.563 -11.834 0.569 1.00 55.56 89 ASN A C 1
ATOM 750 O O . ASN A 1 89 ? -9.464 -12.835 -0.134 1.00 55.56 89 ASN A O 1
ATOM 754 N N . SER A 1 90 ? -8.595 -11.439 1.392 1.00 53.53 90 SER A N 1
ATOM 755 C CA . SER A 1 90 ? -7.504 -12.304 1.834 1.00 53.53 90 SER A CA 1
ATOM 756 C C . SER A 1 90 ? -7.647 -12.496 3.342 1.00 53.53 90 SER A C 1
ATOM 758 O O . SER A 1 90 ? -7.285 -11.597 4.107 1.00 53.53 90 SER A O 1
ATOM 760 N N . LEU A 1 91 ? -8.248 -13.623 3.731 1.00 45.72 91 LEU A N 1
ATOM 761 C CA . LEU A 1 91 ? -8.088 -14.220 5.058 1.00 45.72 91 LEU A CA 1
ATOM 762 C C . LEU A 1 91 ? -6.855 -15.120 5.026 1.00 45.72 91 LEU A C 1
ATOM 764 O O . LEU A 1 91 ? -6.735 -15.875 4.035 1.00 45.72 91 LEU A O 1
#

Organism: Anisakis simplex (NCBI:txid6269)

Radius of gyration: 17.35 Å; chains: 1; bounding box: 42×24×46 Å

Foldseek 3Di:
DKDKDALPPVPPVPDPVPPPVDDLPDLVSSFDKDWDFDKDWDFDPDVVDPDTDTDIDTPFTQDMDTGPSDPVRNPPIDMDDGDPVGTDDDD

InterPro domains:
  IPR057019 F54D1.6-like, second Ig-like domain [PF24464] (1-87)

Sequence (91 aa):
MPISWYPRNFTIPDLNLMDHSVRLSDDTIYGVQLGLYVIGYKESLDDQIKKFRPEHRTLCRLATYSNKNTPEFRWKPQEDRINIYQVINSL

Secondary structure (DSSP, 8-state):
-EEEE-S--S--TT--TT-TT--TT-SGGG--EEEEEEEEEE----TT-SS---EEEEEEEEEEEE---SGGGGTSPEEEE--TT--B---